Protein AF-A0A8S2RNR8-F1 (afdb_monomer)

Radius of gyration: 11.44 Å; Cα contacts (8 Å, |Δi|>4): 42; chains: 1; bounding box: 28×17×29 Å

pLDDT: mean 94.98, std 6.33, range [52.31, 98.31]

Secondary structure (DSSP, 8-state):
---HHHHHHHHHHHHHHHHHHHHHTT----HHHHHHHHHHHHHHTT-TT----HHHHHHHH-

Nearest PDB structures (foldseek):
  1hlv-assembly1_A  TM=9.189E-01  e=2.550E-02  Homo sapiens

Organism: NCBI:txid392030

Mean predicted aligned error: 2.66 Å

Structure (mmCIF, N/CA/C/O backbone):
data_AF-A0A8S2RNR8-F1
#
_entry.id   AF-A0A8S2RNR8-F1
#
loop_
_atom_site.group_PDB
_atom_site.id
_atom_site.type_symbol
_atom_site.label_atom_id
_atom_site.label_alt_id
_atom_site.label_comp_id
_atom_site.label_asym_id
_atom_site.label_entity_id
_atom_site.label_seq_id
_atom_site.pdbx_PDB_ins_code
_atom_site.Cartn_x
_atom_site.Cartn_y
_atom_site.Cartn_z
_atom_site.occupancy
_atom_site.B_iso_or_equiv
_atom_site.auth_seq_id
_atom_site.auth_comp_id
_atom_site.auth_asym_id
_atom_site.auth_atom_id
_atom_site.pdbx_PDB_model_num
ATOM 1 N N . GLY A 1 1 ? -19.977 -1.509 6.559 1.00 52.31 1 GLY A N 1
ATOM 2 C CA . GLY A 1 1 ? -19.433 -1.179 7.890 1.00 52.31 1 GLY A CA 1
ATOM 3 C C . GLY A 1 1 ? -18.601 -2.351 8.354 1.00 52.31 1 GLY A C 1
ATOM 4 O O . GLY A 1 1 ? -19.094 -3.462 8.267 1.00 52.31 1 GLY A O 1
ATOM 5 N N . GLY A 1 2 ? -17.358 -2.114 8.767 1.00 77.12 2 GLY A N 1
ATOM 6 C CA . GLY A 1 2 ? -16.417 -3.126 9.257 1.00 77.12 2 GLY A CA 1
ATOM 7 C C . GLY A 1 2 ? -15.550 -2.525 10.364 1.00 77.12 2 GLY A C 1
ATOM 8 O O . GLY A 1 2 ? -15.491 -1.297 10.501 1.00 77.12 2 GLY A O 1
ATOM 9 N N . THR A 1 3 ? -14.926 -3.375 11.175 1.00 90.69 3 THR A N 1
ATOM 10 C CA . THR A 1 3 ? -14.017 -2.955 12.253 1.00 90.69 3 THR A CA 1
ATOM 11 C C . THR A 1 3 ? -12.795 -2.220 11.695 1.00 90.69 3 THR A C 1
ATOM 13 O O . THR A 1 3 ? -12.454 -2.361 10.521 1.00 90.69 3 THR A O 1
ATOM 16 N N . LYS A 1 4 ? -12.097 -1.444 12.539 1.00 91.00 4 LYS A N 1
ATOM 17 C CA . LYS A 1 4 ? -10.853 -0.759 12.142 1.00 91.00 4 LYS A CA 1
ATOM 18 C C . LYS A 1 4 ? -9.832 -1.737 11.557 1.00 91.00 4 LYS A C 1
ATOM 20 O O . LYS A 1 4 ? -9.241 -1.431 10.532 1.00 91.0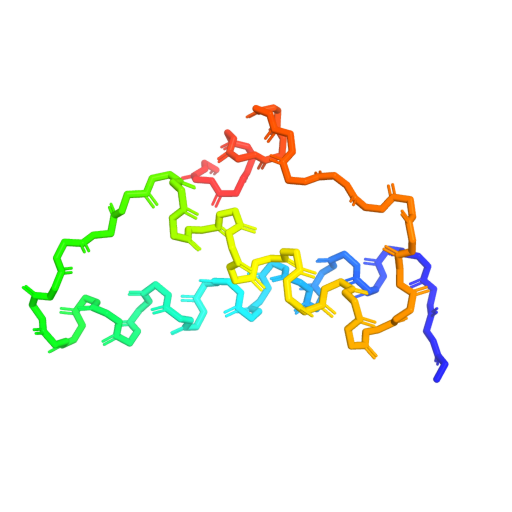0 4 LYS A O 1
ATOM 25 N N . LYS A 1 5 ? -9.673 -2.906 12.185 1.00 92.69 5 LYS A N 1
ATOM 26 C CA . LYS A 1 5 ? -8.767 -3.960 11.721 1.00 92.69 5 LYS A CA 1
ATOM 27 C C . LYS A 1 5 ? -9.139 -4.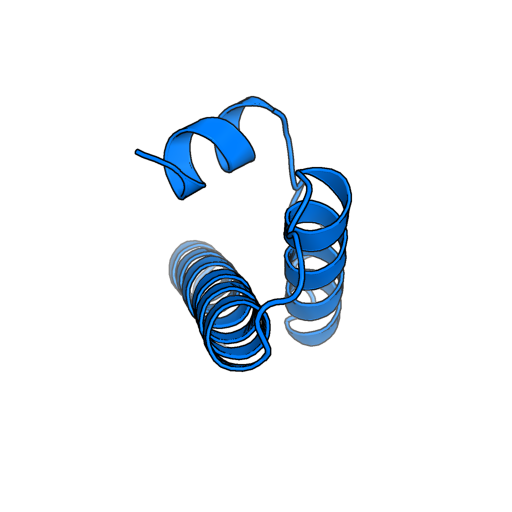446 10.320 1.00 92.69 5 LYS A C 1
ATOM 29 O O . LYS A 1 5 ? -8.306 -4.361 9.438 1.00 92.69 5 LYS A O 1
ATOM 34 N N . GLN A 1 6 ? -10.398 -4.831 10.101 1.00 95.31 6 GLN A N 1
ATOM 35 C CA . GLN A 1 6 ? -10.859 -5.285 8.781 1.00 95.31 6 GLN A CA 1
ATOM 36 C C . GLN A 1 6 ? -10.607 -4.244 7.689 1.00 95.31 6 GLN A C 1
ATOM 38 O O . GLN A 1 6 ? -10.191 -4.591 6.598 1.00 95.31 6 GLN A O 1
ATOM 43 N N . LYS A 1 7 ? -10.801 -2.955 7.991 1.00 95.12 7 LYS A N 1
ATOM 44 C CA . LYS A 1 7 ? -10.511 -1.890 7.025 1.00 95.12 7 LYS A CA 1
ATOM 45 C C . LYS A 1 7 ? -9.018 -1.737 6.724 1.00 95.12 7 LYS A C 1
ATOM 47 O O . LYS A 1 7 ? -8.691 -1.294 5.635 1.00 95.12 7 LYS A O 1
ATOM 52 N N . ILE A 1 8 ? -8.137 -2.023 7.684 1.00 95.12 8 ILE A N 1
ATOM 53 C CA . ILE A 1 8 ? -6.686 -2.049 7.448 1.00 95.12 8 ILE A CA 1
ATOM 54 C C . ILE A 1 8 ? -6.342 -3.264 6.584 1.00 95.12 8 ILE A C 1
ATOM 56 O O . ILE A 1 8 ? -5.670 -3.097 5.576 1.00 95.12 8 ILE A O 1
ATOM 60 N N . ASP A 1 9 ? -6.898 -4.436 6.902 1.00 95.69 9 ASP A N 1
ATOM 61 C CA . ASP A 1 9 ? -6.722 -5.646 6.092 1.00 95.69 9 ASP A CA 1
ATOM 62 C C . ASP A 1 9 ? -7.198 -5.405 4.637 1.00 95.69 9 ASP A C 1
ATOM 64 O O . ASP A 1 9 ? -6.501 -5.743 3.684 1.00 95.69 9 ASP A O 1
ATOM 68 N N . ASP A 1 10 ? -8.337 -4.725 4.445 1.00 97.19 10 ASP A N 1
ATOM 69 C CA . ASP A 1 10 ? -8.857 -4.337 3.123 1.00 97.19 10 ASP A CA 1
ATOM 70 C C . ASP A 1 10 ? -7.926 -3.364 2.370 1.00 97.19 10 ASP A C 1
ATOM 72 O O . ASP A 1 10 ? -7.895 -3.354 1.134 1.00 97.19 10 ASP A O 1
ATOM 76 N N . VAL A 1 11 ? -7.198 -2.507 3.094 1.00 97.50 11 VAL A N 1
ATOM 77 C CA . VAL A 1 11 ? -6.190 -1.606 2.517 1.00 97.50 11 VAL A CA 1
ATOM 78 C C . VAL A 1 11 ? -4.972 -2.401 2.059 1.00 97.50 11 VAL A C 1
ATOM 80 O O . VAL A 1 11 ? -4.512 -2.187 0.936 1.00 97.50 11 VAL A O 1
ATOM 83 N N . ASP A 1 12 ? -4.496 -3.330 2.887 1.00 97.06 12 ASP A N 1
ATOM 84 C CA . ASP A 1 12 ? -3.343 -4.176 2.584 1.00 97.06 12 ASP A CA 1
ATOM 85 C C . ASP A 1 12 ? -3.627 -5.063 1.363 1.00 97.06 12 ASP A C 1
ATOM 87 O O . ASP A 1 12 ? -2.846 -5.068 0.411 1.00 97.06 12 ASP A O 1
ATOM 91 N N . ILE A 1 13 ? -4.794 -5.719 1.324 1.00 97.81 13 ILE A N 1
ATOM 92 C CA . ILE A 1 13 ? -5.236 -6.532 0.179 1.00 97.81 13 ILE A CA 1
ATOM 93 C C . ILE A 1 13 ? -5.252 -5.692 -1.102 1.00 97.81 13 ILE A C 1
ATOM 95 O O . ILE A 1 13 ? -4.659 -6.072 -2.109 1.00 97.81 13 ILE A O 1
ATOM 99 N N . PHE A 1 14 ? -5.870 -4.509 -1.060 1.00 98.31 14 PHE A N 1
ATOM 100 C CA . PHE A 1 14 ? -5.943 -3.640 -2.233 1.00 98.31 14 PHE A CA 1
ATOM 101 C C . PHE A 1 14 ? -4.561 -3.173 -2.714 1.00 98.31 14 PHE A C 1
ATOM 103 O O . PHE A 1 14 ? -4.295 -3.141 -3.918 1.00 98.31 14 PHE A O 1
ATOM 110 N N . ALA A 1 15 ? -3.677 -2.781 -1.795 1.00 97.94 15 ALA A N 1
ATOM 111 C CA . ALA A 1 15 ? -2.329 -2.347 -2.142 1.00 97.94 15 ALA A CA 1
ATOM 112 C C . ALA A 1 15 ? -1.508 -3.490 -2.761 1.00 97.94 15 ALA A C 1
ATOM 114 O O . ALA A 1 15 ? -0.756 -3.252 -3.711 1.00 97.94 15 ALA A O 1
ATOM 115 N N . TYR A 1 16 ? -1.692 -4.717 -2.269 1.00 97.94 16 TYR A N 1
ATOM 116 C CA . TYR A 1 16 ? -1.063 -5.917 -2.812 1.00 97.94 16 TYR A CA 1
ATOM 117 C C . TYR A 1 16 ? -1.583 -6.258 -4.214 1.00 97.94 16 TYR A C 1
ATOM 119 O O . TYR A 1 16 ? -0.783 -6.438 -5.132 1.00 97.94 16 TYR A O 1
ATOM 127 N N . ASP A 1 17 ? -2.899 -6.214 -4.435 1.00 98.25 17 ASP A N 1
ATOM 128 C CA . ASP A 1 17 ? -3.490 -6.431 -5.762 1.00 98.25 17 ASP A CA 1
ATOM 129 C C . ASP A 1 17 ? -2.956 -5.422 -6.792 1.00 98.25 17 ASP A C 1
ATOM 131 O O . ASP A 1 17 ? -2.645 -5.761 -7.937 1.00 98.25 17 ASP A O 1
ATOM 135 N N . GLN A 1 18 ? -2.810 -4.155 -6.396 1.00 98.25 18 GLN A N 1
ATOM 136 C CA . GLN A 1 18 ? -2.223 -3.125 -7.251 1.00 98.25 18 GLN A CA 1
ATOM 137 C C . GLN A 1 18 ? -0.740 -3.387 -7.557 1.00 98.25 18 GLN A C 1
ATOM 139 O O . GLN A 1 18 ? -0.303 -3.144 -8.687 1.00 98.25 18 GLN A O 1
ATOM 144 N N . PHE A 1 19 ? 0.019 -3.889 -6.581 1.00 97.50 19 PHE A N 1
ATOM 145 C CA . PHE A 1 19 ? 1.411 -4.289 -6.765 1.00 97.50 19 PHE A CA 1
ATOM 146 C C . PHE A 1 19 ? 1.534 -5.452 -7.757 1.00 97.50 19 PHE A C 1
ATOM 148 O O . PHE A 1 19 ? 2.265 -5.321 -8.742 1.00 97.50 19 PHE A O 1
ATOM 155 N N . GLU A 1 20 ? 0.775 -6.531 -7.566 1.00 98.00 20 GLU A N 1
ATOM 156 C CA . GLU A 1 20 ? 0.768 -7.695 -8.463 1.00 98.00 20 GLU A CA 1
ATOM 157 C C . GLU A 1 20 ? 0.377 -7.293 -9.890 1.00 98.00 20 GLU A C 1
ATOM 159 O O . GLU A 1 20 ? 1.055 -7.634 -10.862 1.00 98.00 20 GLU A O 1
ATOM 164 N N . ASN A 1 21 ? -0.650 -6.452 -10.035 1.00 98.06 21 ASN A N 1
ATOM 165 C CA . ASN A 1 21 ? -1.046 -5.908 -11.333 1.00 98.06 21 ASN A CA 1
ATOM 166 C C . ASN A 1 21 ? 0.079 -5.102 -12.005 1.00 98.06 21 ASN A C 1
ATOM 168 O O . ASN A 1 21 ? 0.291 -5.219 -13.215 1.00 98.06 21 ASN A O 1
ATOM 172 N N . ALA A 1 22 ? 0.827 -4.297 -11.248 1.00 97.69 22 ALA A N 1
ATOM 173 C CA . ALA A 1 22 ? 1.973 -3.565 -11.780 1.00 97.69 22 ALA A CA 1
ATOM 174 C C . ALA A 1 22 ? 3.128 -4.505 -12.173 1.00 97.69 22 ALA A C 1
ATOM 176 O O . ALA A 1 22 ? 3.763 -4.285 -13.208 1.00 97.69 22 ALA A O 1
ATOM 177 N N . ARG A 1 23 ? 3.369 -5.576 -11.404 1.00 96.25 23 ARG A N 1
ATOM 178 C CA . ARG A 1 23 ? 4.359 -6.620 -11.719 1.00 96.25 23 ARG A CA 1
ATOM 179 C C . ARG A 1 23 ? 4.009 -7.372 -12.999 1.00 96.25 23 ARG A C 1
ATOM 181 O O . ARG A 1 23 ? 4.878 -7.491 -13.861 1.00 96.25 23 ARG A O 1
ATOM 188 N N . HIS A 1 24 ? 2.750 -7.766 -13.183 1.00 97.69 24 HIS A N 1
ATOM 189 C CA . HIS A 1 24 ? 2.275 -8.383 -14.427 1.00 97.69 24 HIS A CA 1
ATOM 190 C C . HIS A 1 24 ? 2.460 -7.479 -15.652 1.00 97.69 24 HIS A 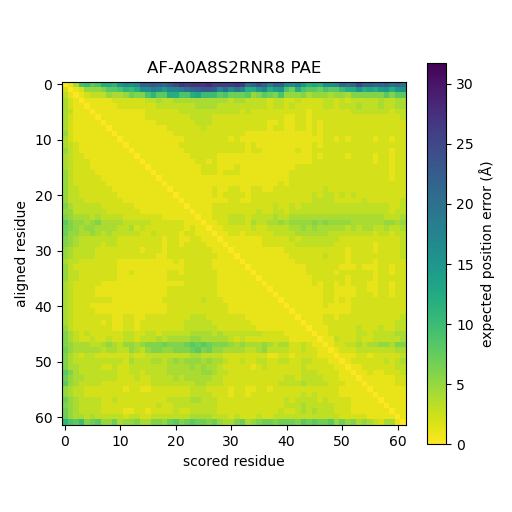C 1
ATOM 192 O O . HIS A 1 24 ? 2.693 -7.963 -16.756 1.00 97.69 24 HIS A O 1
ATOM 198 N N . GLN A 1 25 ? 2.412 -6.160 -15.463 1.00 97.19 25 GLN A N 1
ATOM 199 C CA . GLN A 1 25 ? 2.658 -5.175 -16.519 1.00 97.19 25 GLN A CA 1
ATOM 200 C C . GLN A 1 25 ? 4.135 -4.773 -16.656 1.00 97.19 25 GLN A C 1
ATOM 202 O O . GLN A 1 25 ? 4.435 -3.818 -17.372 1.00 97.19 25 GLN A O 1
ATOM 207 N N . LEU A 1 26 ? 5.050 -5.454 -15.954 1.00 96.25 26 LEU A N 1
ATOM 208 C CA . LEU A 1 26 ? 6.484 -5.148 -15.915 1.00 96.25 26 LEU A CA 1
ATOM 209 C C . LEU A 1 26 ? 6.786 -3.696 -15.502 1.00 96.25 26 LEU A C 1
ATOM 211 O O . LEU A 1 26 ? 7.828 -3.139 -15.852 1.00 96.25 26 LEU A O 1
ATOM 215 N N . ARG A 1 27 ? 5.889 -3.067 -14.733 1.00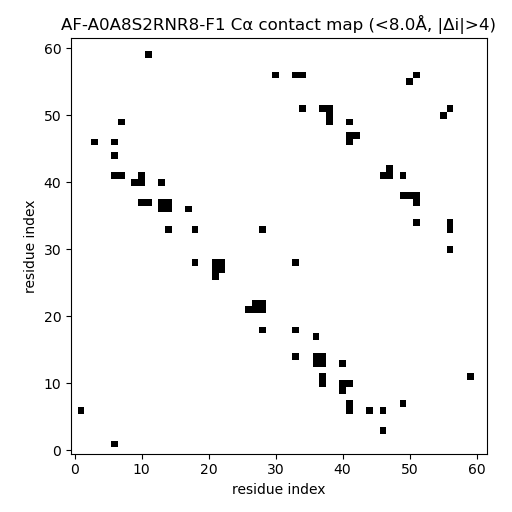 96.19 27 ARG A N 1
ATOM 216 C CA . ARG A 1 27 ? 6.080 -1.704 -14.232 1.00 96.19 27 ARG A CA 1
ATOM 217 C C . ARG A 1 27 ? 6.850 -1.737 -12.914 1.00 96.19 27 ARG A C 1
ATOM 219 O O . ARG A 1 27 ? 6.534 -2.563 -12.049 1.00 96.19 27 ARG A O 1
ATOM 226 N N . PRO A 1 28 ? 7.867 -0.880 -12.727 1.00 95.75 28 PRO A N 1
ATOM 227 C CA . PRO A 1 28 ? 8.491 -0.711 -11.423 1.00 95.75 28 PRO A CA 1
ATOM 228 C C . PRO A 1 28 ? 7.469 -0.147 -10.431 1.00 95.75 28 PRO A C 1
ATOM 230 O O . PRO A 1 28 ? 6.646 0.690 -10.796 1.00 95.75 28 PRO A O 1
ATOM 233 N N . VAL A 1 29 ? 7.528 -0.623 -9.188 1.00 96.88 29 VAL A N 1
ATOM 234 C CA . VAL A 1 29 ? 6.717 -0.109 -8.080 1.00 96.88 29 VAL A CA 1
ATOM 235 C C . VAL A 1 29 ? 7.662 0.466 -7.044 1.00 96.88 29 VAL A C 1
ATOM 237 O O . VAL A 1 29 ? 8.594 -0.213 -6.607 1.00 96.88 29 VAL A O 1
ATOM 240 N N . HIS A 1 30 ? 7.417 1.710 -6.656 1.00 96.31 30 HIS A N 1
ATOM 241 C CA . HIS A 1 30 ? 8.145 2.378 -5.593 1.00 96.31 30 HIS A CA 1
ATOM 242 C C . HIS A 1 30 ? 7.276 2.511 -4.342 1.00 96.31 30 HIS A C 1
ATOM 244 O O . HIS A 1 30 ? 6.048 2.439 -4.376 1.00 96.31 30 HIS A O 1
ATOM 250 N N . ASP A 1 31 ? 7.925 2.792 -3.219 1.00 97.06 31 ASP A N 1
ATOM 251 C CA . ASP A 1 31 ? 7.285 3.012 -1.921 1.00 97.06 31 ASP A CA 1
ATOM 252 C C . ASP A 1 31 ? 6.178 4.074 -1.974 1.00 97.06 31 ASP A C 1
ATOM 254 O O . ASP A 1 31 ? 5.158 3.954 -1.296 1.00 97.06 31 ASP A O 1
ATOM 258 N N . ILE A 1 32 ? 6.350 5.106 -2.807 1.00 96.88 32 ILE A N 1
ATOM 259 C CA . ILE A 1 32 ? 5.342 6.153 -3.000 1.00 96.88 32 ILE A CA 1
ATOM 260 C C . ILE A 1 32 ? 4.065 5.627 -3.670 1.00 96.88 32 ILE A C 1
ATOM 262 O O . ILE A 1 32 ? 2.981 6.121 -3.362 1.00 96.88 32 ILE A O 1
ATOM 266 N N . ASP A 1 33 ? 4.163 4.624 -4.541 1.00 97.44 33 ASP A N 1
ATOM 267 C CA . ASP A 1 33 ? 3.010 4.033 -5.223 1.00 97.44 33 ASP A CA 1
ATOM 268 C C . ASP A 1 33 ? 2.181 3.207 -4.241 1.00 97.44 33 ASP A C 1
ATOM 270 O O . ASP A 1 33 ? 0.974 3.423 -4.122 1.00 97.44 33 ASP A O 1
ATOM 274 N N . LEU A 1 34 ? 2.849 2.370 -3.439 1.00 97.81 34 LEU A N 1
ATOM 275 C CA . LEU A 1 34 ? 2.221 1.605 -2.357 1.00 97.81 34 LEU A CA 1
ATOM 276 C C . LEU A 1 34 ? 1.506 2.531 -1.366 1.00 97.81 34 LEU A C 1
ATOM 278 O O . LEU A 1 34 ? 0.345 2.306 -1.019 1.00 97.81 34 LEU A O 1
ATOM 282 N N . ARG A 1 35 ? 2.155 3.634 -0.967 1.00 97.69 35 ARG A N 1
ATOM 283 C CA . ARG A 1 35 ? 1.533 4.647 -0.100 1.00 97.69 35 ARG A CA 1
ATOM 284 C C . ARG A 1 35 ? 0.308 5.285 -0.750 1.00 97.69 35 ARG A C 1
ATOM 286 O O . ARG A 1 35 ? -0.720 5.428 -0.093 1.00 97.69 35 ARG A O 1
ATOM 293 N N . ARG A 1 36 ? 0.390 5.654 -2.032 1.00 97.75 36 ARG A N 1
ATOM 294 C CA . ARG A 1 36 ? -0.726 6.267 -2.773 1.00 97.75 36 ARG A CA 1
ATOM 295 C C . ARG A 1 36 ? -1.929 5.336 -2.870 1.00 97.75 36 ARG A C 1
ATOM 297 O O . ARG A 1 36 ? -3.045 5.781 -2.613 1.00 97.75 36 ARG A O 1
ATOM 304 N N . TRP A 1 37 ? -1.722 4.068 -3.217 1.00 98.25 37 TRP A N 1
ATOM 305 C CA . TRP A 1 37 ? -2.807 3.088 -3.310 1.00 98.25 37 TRP A CA 1
ATOM 306 C C . TRP A 1 37 ? -3.476 2.859 -1.958 1.00 98.25 37 TRP A C 1
ATOM 308 O O . TRP A 1 37 ? -4.703 2.886 -1.865 1.00 98.25 37 TRP A O 1
ATOM 318 N N . SER A 1 38 ? -2.674 2.753 -0.905 1.00 97.88 38 SER A N 1
ATOM 319 C CA . SER A 1 38 ? -3.173 2.501 0.445 1.00 97.88 38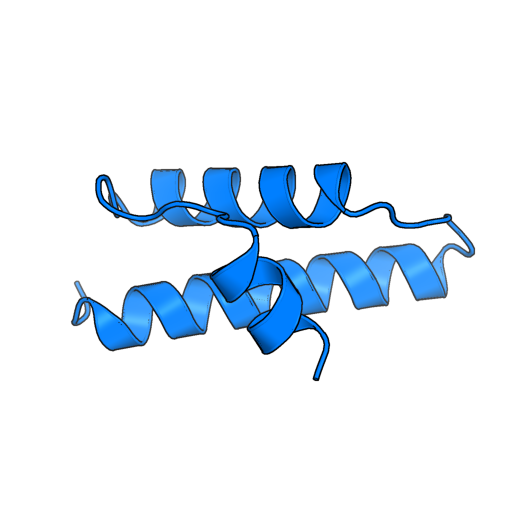 SER A CA 1
ATOM 320 C C . SER A 1 38 ? -3.974 3.679 0.993 1.00 97.88 38 SER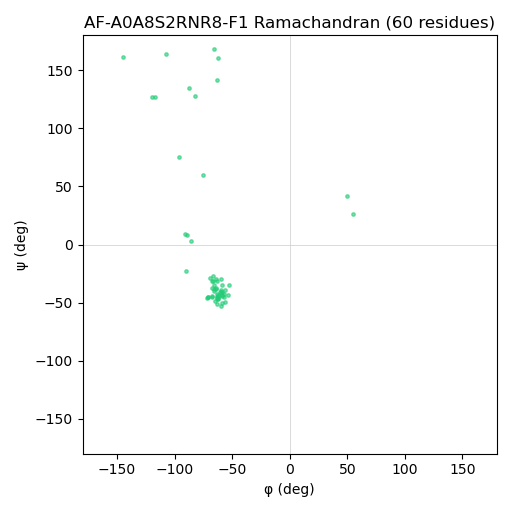 A C 1
ATOM 322 O O . SER A 1 38 ? -5.082 3.502 1.494 1.00 97.88 38 SER A O 1
ATOM 324 N N . LEU A 1 39 ? -3.473 4.907 0.817 1.00 97.94 39 LEU A N 1
ATOM 325 C CA . LEU A 1 39 ? -4.190 6.126 1.209 1.00 97.94 39 LEU A CA 1
ATOM 326 C C . LEU A 1 39 ? -5.485 6.313 0.411 1.00 97.94 39 LEU A C 1
ATOM 328 O O . LEU A 1 39 ? -6.502 6.718 0.975 1.00 97.94 39 LEU A O 1
ATOM 332 N N . LYS A 1 40 ? -5.471 5.988 -0.889 1.00 97.81 40 LYS A N 1
ATOM 333 C CA . LYS A 1 40 ? -6.679 6.004 -1.720 1.00 97.81 40 LYS A CA 1
ATOM 334 C C . LYS A 1 40 ? -7.734 5.057 -1.143 1.00 97.81 40 LYS A C 1
ATOM 336 O O . LYS A 1 40 ? -8.865 5.484 -0.920 1.00 97.81 40 LYS A O 1
ATOM 341 N N . LYS A 1 41 ? -7.362 3.809 -0.844 1.00 97.69 41 LYS A N 1
ATOM 342 C CA . LYS A 1 41 ? -8.297 2.820 -0.298 1.00 97.69 41 LYS A CA 1
ATOM 343 C C . LYS A 1 41 ? -8.789 3.185 1.101 1.00 97.69 41 LYS A C 1
ATOM 345 O O . LYS A 1 41 ? -9.980 3.072 1.383 1.00 97.69 41 LYS A O 1
ATOM 350 N N . ALA A 1 42 ? -7.908 3.695 1.957 1.00 97.25 42 ALA A N 1
ATOM 351 C CA . ALA A 1 42 ? -8.281 4.180 3.281 1.00 97.25 42 ALA A CA 1
ATOM 352 C C . ALA A 1 42 ? -9.308 5.323 3.207 1.00 97.25 42 ALA A C 1
ATOM 354 O O . ALA A 1 42 ? -10.270 5.340 3.979 1.00 97.25 42 ALA A O 1
ATOM 355 N N . CYS A 1 43 ? -9.158 6.233 2.237 1.00 96.50 43 CYS A N 1
ATOM 356 C CA . CYS A 1 43 ? -10.128 7.293 1.969 1.00 96.50 43 CYS A CA 1
ATOM 357 C C . CYS A 1 43 ? -11.498 6.720 1.557 1.00 96.50 43 CYS A C 1
ATOM 359 O O . CYS A 1 43 ? -12.514 7.090 2.147 1.00 96.50 43 CYS A O 1
ATOM 361 N N . GLU A 1 44 ? -11.529 5.752 0.632 1.00 96.31 44 GLU A N 1
ATOM 362 C CA . GLU A 1 44 ? -12.761 5.057 0.208 1.00 96.31 44 GLU A CA 1
ATOM 363 C C . GLU A 1 44 ? -13.480 4.359 1.379 1.00 96.31 44 GLU A C 1
ATOM 365 O O . GLU A 1 44 ? -14.709 4.336 1.442 1.00 96.31 44 GLU A O 1
ATOM 370 N N . LEU A 1 45 ? -12.724 3.825 2.343 1.00 95.56 45 LEU A N 1
ATOM 371 C CA . LEU A 1 45 ? -13.252 3.149 3.536 1.00 95.56 45 LEU A CA 1
ATOM 372 C C . LEU A 1 45 ? -13.583 4.107 4.698 1.00 95.56 45 LEU A C 1
ATOM 374 O O . LEU A 1 45 ? -13.988 3.653 5.782 1.00 95.56 45 LEU A O 1
ATOM 378 N N . ASN A 1 46 ? -13.416 5.420 4.495 1.00 95.12 46 ASN A N 1
ATOM 379 C CA . ASN A 1 46 ? -13.517 6.465 5.518 1.00 95.12 46 ASN A CA 1
ATOM 380 C C . ASN A 1 46 ? -12.673 6.128 6.768 1.00 95.12 46 ASN A C 1
ATOM 382 O O . ASN A 1 46 ? -13.127 6.260 7.908 1.00 95.12 46 ASN A O 1
ATOM 386 N N . LEU A 1 47 ? -11.459 5.618 6.549 1.00 94.38 47 LEU A N 1
ATOM 387 C CA . LEU A 1 47 ? -10.479 5.279 7.576 1.00 94.38 47 LEU A CA 1
ATOM 388 C C . LEU A 1 47 ? -9.501 6.452 7.747 1.00 94.38 47 LEU A C 1
ATOM 390 O O . LEU A 1 47 ? -8.378 6.427 7.256 1.00 94.38 47 LEU A O 1
ATOM 394 N N . ARG A 1 48 ? -9.966 7.513 8.415 1.00 89.88 48 ARG A N 1
ATOM 395 C CA .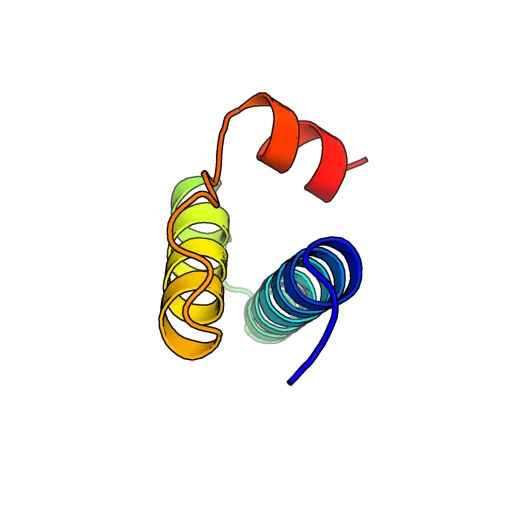 ARG A 1 48 ? -9.259 8.806 8.499 1.00 89.88 48 ARG A CA 1
ATOM 396 C C . ARG A 1 48 ? -7.949 8.763 9.285 1.00 89.88 48 ARG A C 1
ATOM 398 O O . ARG A 1 48 ? -7.059 9.545 8.992 1.00 89.88 48 ARG A O 1
ATOM 405 N N . ASP A 1 49 ? -7.836 7.834 10.230 1.00 92.31 49 ASP A N 1
ATOM 406 C CA . ASP A 1 49 ? -6.651 7.686 11.087 1.00 92.31 49 ASP A CA 1
ATOM 407 C C . ASP A 1 49 ? -5.613 6.716 10.498 1.00 92.31 49 ASP A C 1
ATOM 409 O O . ASP A 1 49 ? -4.710 6.267 11.205 1.00 92.31 49 ASP A O 1
ATOM 413 N N . PHE A 1 50 ? -5.789 6.284 9.246 1.00 95.00 50 PHE A N 1
ATOM 414 C CA . PHE A 1 50 ? -4.808 5.439 8.581 1.00 95.00 50 PHE A CA 1
ATOM 415 C C . PHE A 1 50 ? -3.686 6.286 8.002 1.00 95.00 50 PHE A C 1
ATOM 417 O O . PHE A 1 50 ? -3.910 7.191 7.200 1.00 95.00 50 PHE A O 1
ATOM 424 N N . GLU A 1 51 ? -2.464 5.910 8.350 1.00 94.88 51 GLU A N 1
ATOM 425 C CA . GLU A 1 51 ? -1.256 6.480 7.788 1.00 94.88 51 GLU A CA 1
ATOM 426 C C . GLU A 1 51 ? -0.464 5.374 7.103 1.00 94.88 51 GLU A C 1
ATOM 428 O O . GLU A 1 51 ? -0.101 4.376 7.730 1.00 94.88 51 GLU A O 1
ATOM 433 N N . ALA A 1 52 ? -0.112 5.591 5.836 1.00 94.94 52 ALA A N 1
ATOM 434 C CA . ALA A 1 52 ? 0.857 4.758 5.129 1.00 94.94 52 ALA A CA 1
ATOM 435 C C . ALA A 1 52 ? 2.287 5.091 5.609 1.00 94.94 52 ALA A C 1
ATOM 437 O O . ALA A 1 52 ? 3.136 5.583 4.857 1.00 94.94 52 ALA A O 1
ATOM 438 N N . SER A 1 53 ? 2.507 4.901 6.911 1.00 95.44 53 SER A N 1
ATOM 439 C CA . SER A 1 53 ? 3.739 5.208 7.632 1.00 95.44 53 SER A CA 1
ATOM 440 C C . SER A 1 53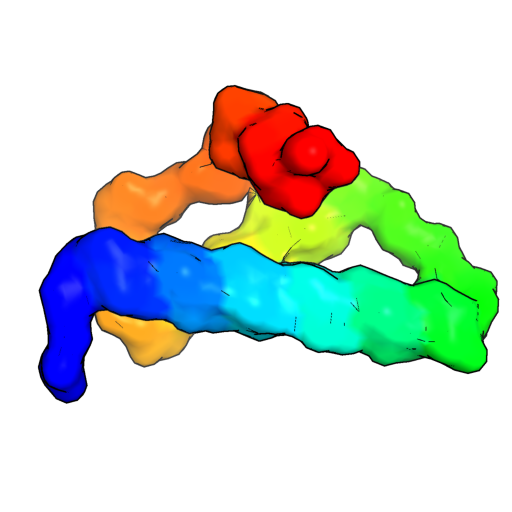 ? 4.898 4.324 7.165 1.00 95.44 53 SER A C 1
ATOM 442 O O . SER A 1 53 ? 4.714 3.329 6.461 1.00 95.44 53 SER A O 1
ATOM 444 N N . HIS A 1 54 ? 6.123 4.671 7.567 1.00 95.69 54 HIS A N 1
ATOM 445 C CA . HIS A 1 54 ? 7.285 3.828 7.280 1.00 95.69 54 HIS A CA 1
ATOM 446 C C . HIS A 1 54 ? 7.144 2.431 7.904 1.00 95.69 54 HIS A C 1
ATOM 448 O O . HIS A 1 54 ? 7.421 1.441 7.236 1.00 95.69 54 HIS A O 1
ATOM 454 N N . THR A 1 55 ? 6.637 2.345 9.138 1.00 96.12 55 THR A N 1
ATOM 455 C CA . THR A 1 55 ? 6.382 1.071 9.824 1.00 96.12 55 THR A CA 1
ATOM 456 C C . THR A 1 55 ? 5.331 0.233 9.105 1.00 96.12 55 THR A C 1
ATOM 458 O O . THR A 1 55 ? 5.554 -0.954 8.894 1.00 96.12 55 THR A O 1
ATOM 461 N N . TRP A 1 56 ? 4.215 0.842 8.682 1.00 95.88 56 TRP A 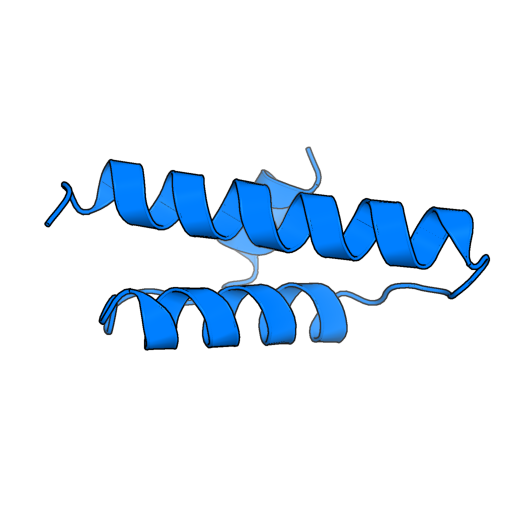N 1
ATOM 462 C CA . TRP A 1 56 ? 3.204 0.131 7.892 1.00 95.88 56 TRP A CA 1
ATOM 463 C C . TRP A 1 56 ? 3.813 -0.417 6.599 1.00 95.88 56 TRP A C 1
ATOM 465 O O . TRP A 1 56 ? 3.620 -1.579 6.274 1.00 95.88 56 TRP A O 1
ATOM 475 N N . LEU A 1 57 ? 4.627 0.384 5.907 1.00 96.31 57 LEU A N 1
ATOM 476 C CA . LEU A 1 57 ? 5.253 -0.030 4.656 1.00 96.31 57 LEU A CA 1
ATOM 477 C C . LEU A 1 57 ? 6.267 -1.170 4.831 1.00 96.31 57 LEU A C 1
ATOM 479 O O . LEU A 1 57 ? 6.391 -2.004 3.939 1.00 96.31 57 LEU A O 1
ATOM 483 N N . LEU A 1 58 ? 7.004 -1.200 5.945 1.00 95.44 58 LEU A N 1
ATOM 484 C CA . LEU A 1 58 ? 7.876 -2.327 6.279 1.00 95.44 58 LEU A CA 1
ATOM 485 C C . LEU A 1 58 ? 7.046 -3.591 6.526 1.00 95.44 58 LEU A C 1
ATOM 487 O O . LEU A 1 58 ? 7.322 -4.608 5.904 1.00 95.44 58 LEU A O 1
ATOM 491 N N . ASN A 1 59 ? 5.995 -3.503 7.344 1.00 94.00 59 ASN A N 1
ATOM 492 C CA . ASN A 1 59 ? 5.100 -4.634 7.617 1.00 94.00 59 ASN A CA 1
ATOM 493 C C . ASN A 1 59 ? 4.342 -5.113 6.371 1.00 94.00 59 ASN A C 1
ATOM 495 O O . ASN A 1 59 ? 4.007 -6.279 6.267 1.00 94.00 59 ASN A O 1
ATOM 499 N N . PHE A 1 60 ? 4.061 -4.222 5.422 1.00 93.94 60 PHE A N 1
ATOM 500 C CA . PHE A 1 60 ? 3.430 -4.590 4.158 1.00 93.94 60 PHE A CA 1
ATOM 501 C C . PHE A 1 60 ? 4.367 -5.419 3.258 1.00 93.94 60 PHE A C 1
ATOM 503 O O . PHE A 1 60 ? 3.906 -6.210 2.441 1.00 93.94 60 PHE A O 1
ATOM 510 N N . LYS A 1 61 ? 5.688 -5.221 3.367 1.00 91.31 61 LYS A N 1
ATOM 511 C CA . LYS A 1 61 ? 6.692 -5.868 2.505 1.00 91.31 61 LYS A CA 1
ATOM 512 C C . LYS A 1 61 ? 7.214 -7.207 3.035 1.00 91.31 61 LYS A C 1
ATOM 514 O O . LYS A 1 61 ? 7.771 -7.960 2.236 1.00 91.31 61 LYS A O 1
ATOM 519 N N . TYR A 1 62 ? 7.119 -7.452 4.341 1.00 89.12 62 TYR A N 1
ATOM 520 C CA . TYR A 1 62 ? 7.725 -8.588 5.048 1.00 89.12 62 TYR A CA 1
ATOM 521 C C . TYR A 1 62 ? 6.665 -9.390 5.792 1.00 89.12 62 TYR A C 1
ATOM 523 O O . TYR A 1 62 ? 6.744 -10.636 5.726 1.00 89.12 62 TYR A O 1
#

Solvent-accessible surface area (backbone atoms only — not comparable to full-atom values): 3681 Å² total; per-residue (Å²): 140,76,56,74,64,56,53,49,53,53,22,52,53,51,32,48,54,54,49,53,55,33,52,77,67,72,44,90,82,54,74,68,53,48,33,51,47,29,49,51,44,24,56,79,68,70,40,82,92,67,66,74,38,73,66,52,55,51,63,73,74,106

Foldseek 3Di:
DDDLVVLQVVLLVQLVVVVVVCVVVVHDDDLVSSQVSSVVSCVVVVVVPDHSDPVVSVVSVD

Sequence (62 aa):
GGTKKQKIDDVDIFAYDQFENARHQLRPVHDIDLRRWSLKKACELNLRDFEASHTWLLNFKY